Protein AF-A0A544U7L5-F1 (afdb_monomer_lite)

Radius of gyration: 16.17 Å; chains: 1; bounding box: 55×32×33 Å

Foldseek 3Di:
DDDPDPDDDDPCPDPVNPQQDDPDDPVNLVVLLVCVVVVPALVVNCVVVVHDSVNSLVSCVVCVVVVNDDADDNDPVHPDPPVCCVVVVVVVVVVVVVVVVVD

Secondary structure (DSSP, 8-state):
------------SSGGGTT------HHHHHHHHHHHHTT--HHHHHHHHT--HHHHHHHHHHHHHTTSS---TTSTTTT---TTHHHHHHHHHHHHHHHHTT-

pLDDT: mean 75.1, std 17.88, range [41.94, 97.31]

Structure (mmCIF, N/CA/C/O backbone):
data_AF-A0A544U7L5-F1
#
_entry.id   AF-A0A544U7L5-F1
#
loop_
_atom_site.group_PDB
_atom_site.id
_atom_site.type_symbol
_atom_site.label_atom_id
_atom_site.label_alt_id
_atom_site.label_comp_id
_atom_site.label_asym_id
_atom_site.label_entity_id
_atom_site.label_seq_id
_atom_site.pdbx_PDB_ins_code
_atom_site.Cartn_x
_atom_site.Cartn_y
_atom_site.Cartn_z
_atom_site.occupancy
_atom_site.B_iso_or_equiv
_atom_site.auth_seq_id
_atom_site.auth_comp_id
_atom_site.auth_asym_id
_atom_site.auth_atom_id
_atom_site.pdbx_PDB_model_num
ATOM 1 N N . MET A 1 1 ? -45.030 11.249 -4.098 1.00 41.94 1 MET A N 1
ATOM 2 C CA . MET A 1 1 ? -44.238 10.076 -3.661 1.00 41.94 1 MET A CA 1
ATOM 3 C C . MET A 1 1 ? -42.823 10.530 -3.319 1.00 41.94 1 MET A C 1
ATOM 5 O O . MET A 1 1 ? -42.112 10.977 -4.210 1.00 41.94 1 MET A O 1
ATOM 9 N N . GLY A 1 2 ? -42.432 10.500 -2.042 1.00 52.44 2 GLY A N 1
ATOM 10 C CA . GLY A 1 2 ? -41.089 10.906 -1.612 1.00 52.44 2 GLY A CA 1
ATOM 11 C C . GLY A 1 2 ? -40.035 9.873 -2.020 1.00 52.44 2 GLY A C 1
ATOM 12 O O . GLY A 1 2 ? -40.207 8.681 -1.769 1.00 52.44 2 GLY A O 1
ATOM 13 N N . ARG A 1 3 ? -38.946 10.313 -2.663 1.00 53.38 3 ARG A N 1
ATOM 14 C CA . ARG A 1 3 ? -37.788 9.457 -2.971 1.00 53.38 3 ARG A CA 1
ATOM 15 C C . ARG A 1 3 ? -37.221 8.891 -1.664 1.00 53.38 3 ARG A C 1
ATOM 17 O O . ARG A 1 3 ? -36.711 9.651 -0.845 1.00 53.38 3 ARG A O 1
ATOM 24 N N . LYS A 1 4 ? -37.260 7.566 -1.481 1.00 57.97 4 LYS A N 1
ATOM 25 C CA . LYS A 1 4 ? -36.489 6.884 -0.429 1.00 57.97 4 LYS A CA 1
ATOM 26 C C . LYS A 1 4 ? -35.001 7.101 -0.715 1.00 57.97 4 LYS A C 1
ATOM 28 O O . LYS A 1 4 ? -34.457 6.521 -1.651 1.00 57.97 4 LYS A O 1
ATOM 33 N N . VAL A 1 5 ? -34.349 7.961 0.063 1.00 62.97 5 VAL A N 1
ATOM 34 C CA . VAL A 1 5 ? -32.895 8.137 -0.001 1.00 62.97 5 VAL A CA 1
ATOM 35 C C . VAL A 1 5 ? -32.266 6.905 0.644 1.00 62.97 5 VAL A C 1
ATOM 37 O O . VAL A 1 5 ? -32.457 6.659 1.833 1.00 62.97 5 VAL A O 1
ATOM 40 N N . ALA A 1 6 ? -31.561 6.093 -0.145 1.00 72.06 6 ALA A N 1
ATOM 41 C CA . ALA A 1 6 ? -30.834 4.940 0.373 1.00 72.06 6 ALA A CA 1
ATOM 42 C C . ALA A 1 6 ? -29.815 5.410 1.425 1.00 72.06 6 ALA A C 1
ATOM 44 O O . ALA A 1 6 ? -28.992 6.286 1.140 1.00 72.06 6 ALA A O 1
ATOM 45 N N . LYS A 1 7 ? -29.877 4.841 2.637 1.00 71.31 7 LYS A N 1
ATOM 46 C CA . LYS A 1 7 ? -28.883 5.090 3.686 1.00 71.31 7 LYS A CA 1
ATOM 47 C C . LYS A 1 7 ? -27.518 4.641 3.165 1.00 71.31 7 LYS A C 1
ATOM 49 O O . LYS A 1 7 ? -27.299 3.456 2.940 1.00 71.31 7 LYS A O 1
ATOM 54 N N . LYS A 1 8 ? -26.617 5.596 2.949 1.00 64.31 8 LYS A N 1
ATOM 55 C CA . LYS A 1 8 ? -25.207 5.324 2.662 1.00 64.31 8 LYS A CA 1
ATOM 56 C C . LYS A 1 8 ? -24.494 5.191 3.999 1.00 64.31 8 LYS A C 1
ATOM 58 O O . LYS A 1 8 ? -24.599 6.102 4.814 1.00 64.31 8 LYS A O 1
ATOM 63 N N . TYR A 1 9 ? -23.784 4.094 4.218 1.00 65.94 9 TYR A N 1
ATOM 64 C CA . TYR A 1 9 ? -22.934 3.934 5.390 1.00 65.94 9 TYR A CA 1
ATOM 65 C C . TYR A 1 9 ? -21.599 3.323 4.973 1.00 65.94 9 TYR A C 1
ATOM 67 O O . TYR A 1 9 ? -21.536 2.464 4.096 1.00 65.94 9 TYR A O 1
ATOM 75 N N . ILE A 1 10 ? -20.533 3.826 5.583 1.00 65.56 10 ILE A N 1
ATOM 76 C CA . ILE A 1 10 ? -19.184 3.283 5.494 1.00 65.56 10 ILE A CA 1
ATOM 77 C C . ILE A 1 10 ? -18.896 2.684 6.871 1.00 65.56 10 ILE A C 1
ATOM 79 O O . ILE A 1 10 ? -19.155 3.338 7.877 1.00 65.56 10 ILE A O 1
ATOM 83 N N . LEU A 1 11 ? -18.404 1.446 6.920 1.00 66.19 11 LEU A N 1
ATOM 84 C CA . LEU A 1 11 ? -18.295 0.666 8.159 1.00 66.19 11 LEU A CA 1
ATOM 85 C C . LEU A 1 11 ? -16.977 0.867 8.931 1.00 66.19 11 LEU A C 1
ATOM 87 O O . LEU A 1 11 ? -16.694 0.076 9.823 1.00 66.19 11 LEU A O 1
ATOM 91 N N . PHE A 1 12 ? -16.198 1.923 8.653 1.00 62.97 12 PHE A N 1
ATOM 92 C CA . PHE A 1 12 ? -14.955 2.264 9.381 1.00 62.97 12 PHE A CA 1
ATOM 93 C C . PHE A 1 12 ? -15.218 2.788 10.811 1.00 62.97 12 PHE A C 1
ATOM 95 O O . PHE A 1 12 ? -14.660 3.798 11.226 1.00 62.97 12 PHE A O 1
ATOM 102 N N . THR A 1 13 ? -16.122 2.161 11.557 1.00 60.91 13 THR A N 1
ATOM 103 C CA . THR A 1 13 ? -16.596 2.637 12.867 1.00 60.91 13 THR A CA 1
ATOM 104 C C . THR A 1 13 ? -16.603 1.532 13.922 1.00 60.91 13 THR A C 1
ATOM 106 O O . THR A 1 13 ? -17.338 1.629 14.897 1.00 60.91 13 THR A O 1
ATOM 109 N N . GLY A 1 14 ? -15.844 0.454 13.715 1.00 64.50 14 GLY A N 1
ATOM 110 C CA . GLY A 1 14 ? -15.760 -0.659 14.664 1.00 64.50 14 GLY A CA 1
ATOM 111 C C . GLY A 1 14 ? -14.331 -1.151 14.852 1.00 64.50 14 GLY A C 1
ATOM 112 O O . GLY A 1 14 ? -13.499 -0.938 13.968 1.00 64.50 14 GLY A O 1
ATOM 113 N N . GLU A 1 15 ? -14.097 -1.864 15.958 1.00 65.50 15 GLU A N 1
ATOM 114 C CA . GLU A 1 15 ? -12.797 -2.406 16.405 1.00 65.50 15 GLU A CA 1
ATOM 115 C C . GLU A 1 15 ? -12.019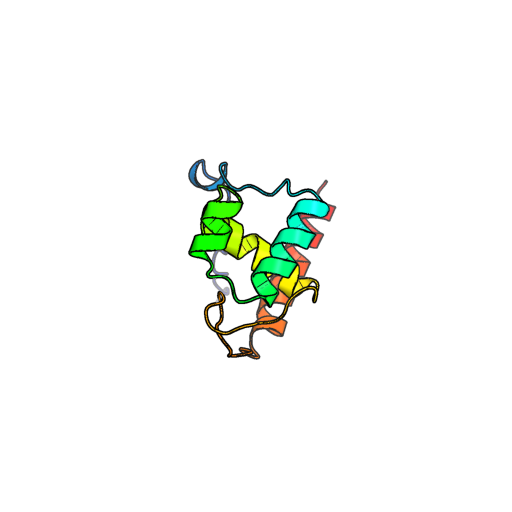 -3.136 15.297 1.00 65.50 15 GLU A C 1
ATOM 117 O O . GLU A 1 15 ? -10.797 -3.048 15.208 1.00 65.50 15 GLU A O 1
ATOM 122 N N . ALA A 1 16 ? -12.726 -3.786 14.364 1.00 64.69 16 ALA A N 1
ATOM 123 C CA . ALA A 1 16 ? -12.130 -4.452 13.204 1.00 64.69 16 ALA A CA 1
ATOM 124 C C . ALA A 1 16 ? -11.260 -3.533 12.313 1.00 64.69 16 ALA A C 1
ATOM 126 O O . ALA A 1 16 ? -10.432 -4.030 11.549 1.00 64.69 16 ALA A O 1
ATOM 127 N N . HIS A 1 17 ? -11.429 -2.210 12.400 1.00 66.56 17 HIS A N 1
ATOM 128 C CA . HIS A 1 17 ? -10.711 -1.215 11.598 1.00 66.56 17 HIS A CA 1
ATOM 129 C C . HIS A 1 17 ? -9.650 -0.439 12.392 1.00 66.56 17 HIS A C 1
ATOM 131 O O . HIS A 1 17 ? -8.885 0.309 11.788 1.00 66.56 17 HIS A O 1
ATOM 137 N N . GLU A 1 18 ? -9.558 -0.630 13.712 1.00 66.12 18 GLU A N 1
ATOM 138 C CA . GLU A 1 18 ? -8.576 0.067 14.562 1.00 66.12 18 GLU A CA 1
ATOM 139 C C . GLU A 1 18 ? -7.135 -0.348 14.245 1.00 66.12 18 GLU A C 1
ATOM 141 O O . GLU A 1 18 ? -6.205 0.439 14.382 1.00 66.12 18 GLU A O 1
ATOM 146 N N . ASN A 1 19 ? -6.952 -1.561 13.717 1.00 67.88 19 ASN A N 1
ATOM 147 C CA . ASN A 1 19 ? -5.648 -2.092 13.316 1.00 67.88 19 ASN A CA 1
ATOM 148 C C . ASN A 1 19 ? -5.199 -1.638 11.910 1.00 67.88 19 ASN A C 1
ATOM 150 O O . ASN A 1 19 ? -4.233 -2.176 11.351 1.00 67.88 19 ASN A O 1
ATOM 154 N N . MET A 1 20 ? -5.903 -0.684 11.290 1.00 70.81 20 MET A N 1
ATOM 155 C CA . MET A 1 20 ? -5.461 -0.103 10.025 1.00 70.81 20 MET A CA 1
ATOM 156 C C . MET A 1 20 ? -4.283 0.839 10.251 1.00 70.81 20 MET A C 1
ATOM 158 O O . MET A 1 20 ? -4.352 1.798 11.016 1.00 70.81 20 MET A O 1
ATOM 162 N N . LYS A 1 21 ? -3.184 0.556 9.554 1.00 71.56 21 LYS A N 1
ATOM 163 C CA . LYS A 1 21 ? -1.936 1.297 9.690 1.00 71.56 21 LYS A CA 1
ATOM 164 C C . LYS A 1 21 ? -1.871 2.375 8.612 1.00 71.56 21 LYS A C 1
ATOM 166 O O . LYS A 1 21 ? -1.883 2.028 7.434 1.00 71.56 21 LYS A O 1
ATOM 171 N N . PHE A 1 22 ? -1.796 3.646 9.012 1.00 72.44 22 PHE A N 1
ATOM 172 C CA . PHE A 1 22 ? -1.722 4.809 8.106 1.00 72.44 22 PHE A CA 1
ATOM 173 C C . PHE A 1 22 ? -0.492 5.704 8.350 1.00 72.44 22 PHE A C 1
ATOM 175 O O . PHE A 1 22 ? -0.272 6.675 7.632 1.00 72.44 22 PHE A O 1
ATOM 182 N N . ASP A 1 23 ? 0.340 5.379 9.335 1.00 82.25 23 ASP A N 1
ATOM 183 C CA . ASP A 1 23 ? 1.522 6.126 9.768 1.00 82.25 23 ASP A CA 1
ATOM 184 C C . ASP A 1 23 ? 2.795 5.695 9.011 1.00 82.25 23 ASP A C 1
ATOM 186 O O . ASP A 1 23 ? 3.794 5.275 9.597 1.00 82.25 23 ASP A O 1
ATOM 190 N N . PHE A 1 24 ? 2.779 5.781 7.678 1.00 86.81 24 PHE A N 1
ATOM 191 C CA . PHE A 1 24 ? 3.965 5.475 6.874 1.00 86.81 24 PHE A CA 1
ATOM 192 C C . PHE A 1 24 ? 4.863 6.698 6.704 1.00 86.81 24 PHE A C 1
ATOM 194 O O . PHE A 1 24 ? 4.450 7.756 6.235 1.00 86.81 24 PHE A O 1
ATOM 201 N N . THR A 1 25 ? 6.141 6.527 7.027 1.00 91.81 25 THR A N 1
ATOM 202 C CA . THR A 1 25 ? 7.176 7.523 6.741 1.00 91.81 25 THR A CA 1
ATOM 203 C C . THR A 1 25 ? 7.385 7.690 5.237 1.00 91.81 25 THR A C 1
ATOM 205 O O . THR A 1 25 ? 7.188 6.761 4.450 1.00 91.81 25 THR A O 1
ATOM 208 N N . HIS A 1 26 ? 7.899 8.850 4.829 1.00 92.06 26 HIS A N 1
ATOM 209 C CA . HIS A 1 26 ? 8.227 9.113 3.427 1.00 92.06 26 HIS A CA 1
ATOM 210 C C . HIS A 1 26 ? 9.145 8.032 2.824 1.00 92.06 26 HIS A C 1
ATOM 212 O O . HIS A 1 26 ? 8.875 7.502 1.751 1.00 92.06 26 HIS A O 1
ATOM 218 N N . LYS A 1 27 ? 10.173 7.604 3.569 1.00 95.31 27 LYS A N 1
ATOM 219 C CA . LYS A 1 27 ? 11.091 6.535 3.146 1.00 95.31 27 LYS A CA 1
ATOM 220 C C . LYS A 1 27 ? 10.381 5.192 2.937 1.00 95.31 27 LYS A C 1
ATOM 222 O O . LYS A 1 27 ? 10.724 4.455 2.017 1.00 95.31 27 LYS A O 1
ATOM 227 N N . GLN A 1 28 ? 9.405 4.860 3.781 1.00 95.00 28 GLN A N 1
ATOM 228 C CA . GLN A 1 28 ? 8.597 3.649 3.620 1.00 95.00 28 GLN A CA 1
ATOM 229 C C . GLN A 1 28 ? 7.745 3.705 2.352 1.00 95.00 28 GLN A C 1
ATOM 231 O O . GLN A 1 28 ? 7.668 2.700 1.648 1.00 95.00 28 GLN A O 1
ATOM 236 N N . ILE A 1 29 ? 7.171 4.867 2.032 1.00 95.50 29 ILE A N 1
ATOM 237 C CA . ILE A 1 29 ? 6.413 5.069 0.793 1.00 95.50 29 ILE A CA 1
ATOM 238 C C . ILE A 1 29 ? 7.309 4.926 -0.441 1.00 95.50 29 ILE A C 1
ATOM 240 O O . ILE A 1 29 ? 6.946 4.207 -1.366 1.00 95.50 29 ILE A O 1
ATOM 244 N N . GLU A 1 30 ? 8.510 5.502 -0.440 1.00 96.69 30 GLU A N 1
ATOM 245 C CA . GLU A 1 30 ? 9.456 5.337 -1.556 1.00 96.69 30 GLU A CA 1
ATOM 246 C C . GLU A 1 30 ? 9.852 3.864 -1.768 1.00 96.69 30 GLU A C 1
ATOM 248 O O . GLU A 1 30 ? 9.861 3.357 -2.893 1.00 96.69 30 GLU A O 1
ATOM 253 N N . ILE A 1 31 ? 10.097 3.122 -0.679 1.00 97.25 31 ILE A N 1
ATOM 254 C CA . ILE A 1 31 ? 10.347 1.672 -0.747 1.00 97.25 31 ILE A CA 1
ATOM 255 C C . ILE A 1 31 ? 9.121 0.940 -1.305 1.00 97.25 31 ILE A C 1
ATOM 257 O O . ILE A 1 31 ? 9.265 0.039 -2.132 1.00 97.25 31 ILE A O 1
ATOM 261 N N . PHE A 1 32 ? 7.917 1.315 -0.873 1.00 96.75 32 PHE A N 1
ATOM 262 C CA . PHE A 1 32 ? 6.676 0.714 -1.350 1.00 96.75 32 PHE A CA 1
ATOM 263 C C . PHE A 1 32 ? 6.505 0.909 -2.861 1.00 96.75 32 PHE A C 1
ATOM 265 O O . PHE A 1 32 ? 6.251 -0.060 -3.578 1.00 96.75 32 PHE A O 1
ATOM 272 N N . ILE A 1 33 ? 6.699 2.137 -3.353 1.00 96.50 33 ILE A N 1
ATOM 273 C CA . ILE A 1 33 ? 6.625 2.488 -4.777 1.00 96.50 33 ILE A CA 1
ATOM 274 C C . ILE A 1 33 ? 7.647 1.678 -5.581 1.00 96.50 33 ILE A C 1
ATOM 276 O O . ILE A 1 33 ? 7.302 1.102 -6.615 1.00 96.50 33 ILE A O 1
ATOM 280 N N . SER A 1 34 ? 8.883 1.570 -5.088 1.00 97.31 34 SER A N 1
ATOM 281 C CA . SER A 1 34 ? 9.932 0.771 -5.730 1.00 97.31 34 SER A CA 1
ATOM 282 C C . SER A 1 34 ? 9.530 -0.704 -5.868 1.00 97.31 34 SER A C 1
ATOM 284 O O . SER A 1 34 ? 9.588 -1.268 -6.963 1.00 97.31 34 SER A O 1
ATOM 286 N N . LEU A 1 35 ? 9.017 -1.319 -4.795 1.00 96.50 35 LEU A N 1
ATOM 287 C CA . LEU A 1 35 ? 8.539 -2.708 -4.817 1.00 96.50 35 LEU A CA 1
ATOM 288 C C . LEU A 1 35 ? 7.328 -2.895 -5.742 1.00 96.50 35 LEU A C 1
ATOM 290 O O . LEU A 1 35 ? 7.228 -3.911 -6.435 1.00 96.50 35 LEU A O 1
ATOM 294 N N . TRP A 1 36 ? 6.416 -1.923 -5.772 1.00 95.50 36 TRP A N 1
ATOM 295 C CA . TRP A 1 36 ? 5.261 -1.938 -6.664 1.00 95.50 36 TRP A CA 1
ATOM 296 C C . TRP A 1 36 ? 5.685 -1.931 -8.134 1.00 95.50 36 TRP A C 1
ATOM 298 O O . TRP A 1 36 ? 5.245 -2.786 -8.907 1.00 95.50 36 TRP A O 1
ATOM 308 N N . ASN A 1 37 ? 6.576 -1.011 -8.504 1.00 93.44 37 ASN A N 1
ATOM 309 C CA . ASN A 1 37 ? 7.074 -0.860 -9.869 1.00 93.44 37 ASN A CA 1
ATOM 310 C C . ASN A 1 37 ? 7.943 -2.048 -10.308 1.00 93.44 37 ASN A C 1
ATOM 312 O O . ASN A 1 37 ? 7.907 -2.426 -11.475 1.00 93.44 37 ASN A O 1
ATOM 316 N N . ALA A 1 38 ? 8.638 -2.700 -9.371 1.00 94.75 38 ALA A N 1
ATOM 317 C CA . ALA A 1 38 ? 9.341 -3.962 -9.606 1.00 94.75 38 ALA A CA 1
ATOM 318 C C . ALA A 1 38 ? 8.399 -5.174 -9.788 1.00 94.75 38 ALA A C 1
ATOM 320 O O . ALA A 1 38 ? 8.857 -6.290 -10.023 1.00 94.75 38 ALA A O 1
ATOM 321 N N . GLY A 1 39 ? 7.080 -4.990 -9.659 1.00 93.38 39 GLY A N 1
ATOM 322 C CA . GLY A 1 39 ? 6.090 -6.048 -9.856 1.00 93.38 39 GLY A CA 1
ATOM 323 C C . GLY A 1 39 ? 5.991 -7.048 -8.702 1.00 93.38 39 GLY A C 1
ATOM 324 O O . GLY A 1 39 ? 5.373 -8.102 -8.861 1.00 93.38 39 GLY A O 1
ATOM 325 N N . VAL A 1 40 ? 6.549 -6.733 -7.529 1.00 94.88 40 VAL A N 1
ATOM 326 C CA . VAL A 1 40 ? 6.511 -7.610 -6.347 1.00 94.88 40 VAL A CA 1
ATOM 327 C C . VAL A 1 40 ? 5.060 -7.917 -5.964 1.00 94.88 40 VAL A C 1
ATOM 329 O O . VAL A 1 40 ? 4.200 -7.041 -6.004 1.00 94.88 40 VAL A O 1
ATOM 332 N N . SER A 1 41 ? 4.742 -9.165 -5.609 1.00 92.69 41 SER A N 1
ATOM 333 C CA . SER A 1 41 ? 3.363 -9.541 -5.267 1.00 92.69 41 SER A CA 1
ATOM 334 C C . SER A 1 41 ? 2.850 -8.799 -4.026 1.00 92.69 41 SER A C 1
ATOM 336 O O . SER A 1 41 ? 3.616 -8.500 -3.108 1.00 92.69 41 SER A O 1
ATOM 338 N N . ILE A 1 42 ? 1.538 -8.541 -3.974 1.00 92.69 42 ILE A N 1
ATOM 339 C CA . ILE A 1 42 ? 0.877 -7.893 -2.824 1.00 92.69 42 ILE A CA 1
ATOM 340 C C . ILE A 1 42 ? 1.195 -8.647 -1.525 1.00 92.69 42 ILE A C 1
ATOM 342 O O . ILE A 1 42 ? 1.501 -8.017 -0.520 1.00 92.69 42 ILE A O 1
ATOM 346 N N . ASP A 1 43 ? 1.211 -9.983 -1.557 1.00 93.19 43 ASP A N 1
ATOM 347 C CA . ASP A 1 43 ? 1.568 -10.813 -0.399 1.00 93.19 43 ASP A CA 1
ATOM 348 C C . ASP A 1 43 ? 2.990 -10.544 0.122 1.00 93.19 43 ASP A C 1
ATOM 350 O O . ASP A 1 43 ? 3.203 -10.388 1.324 1.00 93.19 43 ASP A O 1
ATOM 354 N N . ARG A 1 44 ? 3.972 -10.415 -0.778 1.00 95.69 44 ARG A N 1
ATOM 355 C CA . ARG A 1 44 ? 5.352 -10.096 -0.389 1.00 95.69 44 ARG A CA 1
ATOM 356 C C . ARG A 1 44 ? 5.480 -8.672 0.145 1.00 95.69 44 ARG A C 1
ATOM 358 O O . ARG A 1 44 ? 6.233 -8.456 1.092 1.00 95.69 44 ARG A O 1
ATOM 365 N N . ILE A 1 45 ? 4.738 -7.718 -0.420 1.00 95.44 45 ILE A N 1
ATOM 366 C CA . ILE A 1 45 ? 4.690 -6.338 0.083 1.00 95.44 45 ILE A CA 1
ATOM 367 C C . ILE A 1 45 ? 4.068 -6.311 1.489 1.00 95.44 45 ILE A C 1
ATOM 369 O O . ILE A 1 45 ? 4.665 -5.747 2.402 1.00 95.44 45 ILE A O 1
ATOM 373 N N . ALA A 1 46 ? 2.937 -6.989 1.698 1.00 94.19 46 ALA A N 1
ATOM 374 C CA . ALA A 1 46 ? 2.275 -7.106 2.999 1.00 94.19 46 ALA A CA 1
ATOM 375 C C . ALA A 1 46 ? 3.230 -7.654 4.073 1.00 94.19 46 ALA A C 1
ATOM 377 O O . ALA A 1 46 ? 3.430 -7.030 5.117 1.00 94.19 46 ALA A O 1
ATOM 378 N N . LYS A 1 47 ? 3.913 -8.765 3.766 1.00 95.44 47 LYS A N 1
ATOM 379 C CA . LYS A 1 47 ? 4.920 -9.376 4.648 1.00 95.44 47 LYS A CA 1
ATOM 380 C C . LYS A 1 47 ? 6.097 -8.446 4.934 1.00 95.44 47 LYS A C 1
ATOM 382 O O . LYS A 1 47 ? 6.557 -8.386 6.067 1.00 95.44 47 LYS A O 1
ATOM 387 N N . ARG A 1 48 ? 6.576 -7.697 3.935 1.00 94.69 48 ARG A N 1
ATOM 388 C CA . ARG A 1 48 ? 7.712 -6.775 4.094 1.00 94.69 48 ARG A CA 1
ATOM 389 C C . ARG A 1 48 ? 7.412 -5.636 5.068 1.00 94.69 48 ARG A C 1
ATOM 391 O O . ARG A 1 48 ? 8.305 -5.244 5.812 1.00 94.69 48 ARG A O 1
ATOM 398 N N . PHE A 1 49 ? 6.192 -5.108 5.042 1.00 92.62 49 PHE A N 1
ATOM 399 C CA . PHE A 1 49 ? 5.773 -3.999 5.902 1.00 92.62 49 PHE A CA 1
ATOM 400 C C . PHE A 1 49 ? 5.090 -4.454 7.199 1.00 92.62 49 PHE A C 1
ATOM 402 O O . PHE A 1 49 ? 4.778 -3.603 8.028 1.00 92.62 49 PHE A O 1
ATOM 409 N N . LEU A 1 50 ? 4.896 -5.768 7.388 1.00 92.62 50 LEU A N 1
ATOM 410 C CA . LEU A 1 50 ? 4.156 -6.361 8.510 1.00 92.62 50 LEU A CA 1
ATOM 411 C C . LEU A 1 50 ? 2.745 -5.767 8.638 1.00 92.62 50 LEU A C 1
ATOM 413 O O . LEU A 1 50 ? 2.303 -5.381 9.717 1.00 92.62 50 LEU A O 1
ATOM 417 N N . ILE A 1 51 ? 2.049 -5.663 7.505 1.00 90.50 51 ILE A N 1
ATOM 418 C CA . ILE A 1 51 ? 0.697 -5.104 7.418 1.00 90.50 51 ILE A CA 1
ATOM 419 C C . ILE A 1 51 ? -0.257 -6.073 6.724 1.00 90.50 51 ILE A C 1
ATOM 421 O O . ILE A 1 51 ? 0.160 -6.947 5.966 1.00 90.50 51 ILE A O 1
ATOM 425 N N . SER A 1 52 ? -1.556 -5.893 6.959 1.00 90.06 52 SER A N 1
ATOM 426 C CA . SER A 1 52 ? -2.601 -6.661 6.283 1.00 90.06 52 SER A CA 1
ATOM 427 C C . SER A 1 52 ? -2.675 -6.332 4.787 1.00 90.06 52 SER A C 1
ATOM 429 O O . SER A 1 52 ? -2.287 -5.246 4.344 1.00 90.06 52 SER A O 1
ATOM 431 N N . HIS A 1 53 ? -3.252 -7.238 3.990 1.00 90.00 53 HIS A N 1
ATOM 432 C CA . HIS A 1 53 ? -3.538 -6.954 2.578 1.00 90.00 53 HIS A CA 1
ATOM 433 C C . HIS A 1 53 ? -4.498 -5.769 2.408 1.00 90.00 53 HIS A C 1
ATOM 435 O O . HIS A 1 53 ? -4.387 -5.048 1.421 1.00 90.00 53 HIS A O 1
ATOM 441 N N . ALA A 1 54 ? -5.387 -5.522 3.378 1.00 86.50 54 ALA A N 1
ATOM 442 C CA . ALA A 1 54 ? -6.262 -4.350 3.383 1.00 86.50 54 ALA A CA 1
ATOM 443 C C . ALA A 1 54 ? -5.464 -3.038 3.483 1.00 86.50 54 ALA A C 1
ATOM 445 O O . ALA A 1 54 ? -5.722 -2.109 2.722 1.00 86.50 54 ALA A O 1
ATOM 446 N N . ASN A 1 55 ? -4.439 -2.981 4.341 1.00 87.81 55 ASN A N 1
ATOM 447 C CA . ASN A 1 55 ? -3.554 -1.816 4.434 1.00 87.81 55 ASN A CA 1
ATOM 448 C C . ASN A 1 55 ? -2.749 -1.622 3.143 1.00 87.81 55 ASN A C 1
ATOM 450 O O . ASN A 1 55 ? -2.653 -0.505 2.645 1.00 87.81 55 ASN A O 1
ATOM 454 N N . VAL A 1 56 ? -2.234 -2.705 2.541 1.00 91.75 56 VAL A N 1
ATOM 455 C CA . VAL A 1 56 ? -1.595 -2.622 1.213 1.00 91.75 56 VAL A CA 1
ATOM 456 C C . VAL A 1 56 ? -2.572 -2.054 0.185 1.00 91.75 56 VAL A C 1
ATOM 458 O O . VAL A 1 56 ? -2.188 -1.199 -0.610 1.00 91.75 56 VAL A O 1
ATOM 461 N N . ALA A 1 57 ? -3.834 -2.492 0.212 1.00 89.56 57 ALA A N 1
ATOM 462 C CA . ALA A 1 57 ? -4.847 -2.006 -0.710 1.00 89.56 57 ALA A CA 1
ATOM 463 C C . ALA A 1 57 ? -5.091 -0.499 -0.567 1.00 89.56 57 ALA A C 1
ATOM 465 O O . ALA A 1 57 ? -5.146 0.213 -1.567 1.00 89.56 57 ALA A O 1
ATOM 466 N N . LEU A 1 58 ? -5.178 -0.014 0.671 1.00 87.12 58 LEU A N 1
ATOM 467 C CA . LEU A 1 58 ? -5.358 1.401 0.985 1.00 87.12 58 LEU A CA 1
ATOM 468 C C . LEU A 1 58 ? -4.184 2.257 0.497 1.00 87.12 58 LEU A C 1
ATOM 470 O O . LEU A 1 58 ? -4.419 3.273 -0.150 1.00 87.12 58 LEU A O 1
ATOM 474 N N . ILE A 1 59 ? -2.940 1.816 0.720 1.00 90.69 59 ILE A N 1
ATOM 475 C CA . ILE A 1 59 ? -1.743 2.528 0.241 1.00 90.69 59 ILE A CA 1
ATOM 476 C C . ILE A 1 59 ? -1.726 2.598 -1.287 1.00 90.69 59 ILE A C 1
ATOM 478 O O . ILE A 1 59 ? -1.451 3.648 -1.856 1.00 90.69 59 ILE A O 1
ATOM 482 N N . VAL A 1 60 ? -2.026 1.493 -1.974 1.00 91.69 60 VAL A N 1
ATOM 483 C CA . VAL A 1 60 ? -2.058 1.491 -3.444 1.00 91.69 6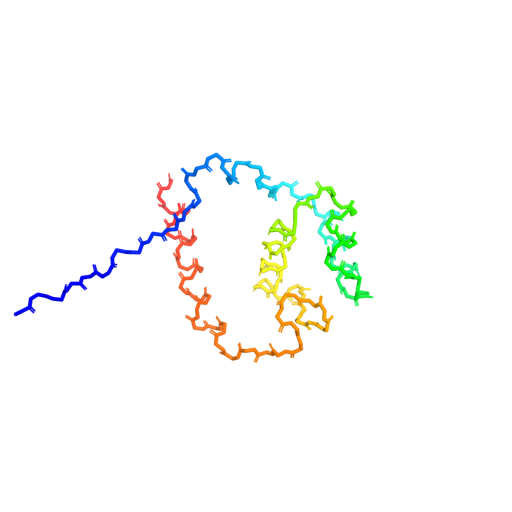0 VAL A CA 1
ATOM 484 C C . VAL A 1 60 ? -3.135 2.437 -3.960 1.00 91.69 60 VAL A C 1
ATOM 486 O O . VAL A 1 60 ? -2.864 3.183 -4.894 1.00 91.69 60 VAL A O 1
ATOM 489 N N . MET A 1 61 ? -4.329 2.428 -3.359 1.00 86.81 61 MET A N 1
ATOM 490 C CA . MET A 1 61 ? -5.404 3.340 -3.756 1.00 86.81 61 MET A CA 1
ATOM 491 C C . MET A 1 61 ? -4.989 4.802 -3.575 1.00 86.81 61 MET A C 1
ATOM 493 O O . MET A 1 61 ? -5.161 5.586 -4.504 1.00 86.81 61 MET A O 1
ATOM 497 N N . ASP A 1 62 ? -4.398 5.156 -2.434 1.00 88.44 62 ASP A N 1
ATOM 498 C CA . ASP A 1 62 ? -3.896 6.509 -2.172 1.00 88.44 62 ASP A CA 1
ATOM 499 C C . ASP A 1 62 ? -2.822 6.934 -3.191 1.00 88.44 62 ASP A C 1
ATOM 501 O O . ASP A 1 62 ? -2.945 7.965 -3.856 1.00 88.44 62 ASP A O 1
ATOM 505 N N . LEU A 1 63 ? -1.808 6.093 -3.407 1.00 90.38 63 LEU A N 1
ATOM 506 C CA . LEU A 1 63 ? -0.711 6.387 -4.330 1.00 90.38 63 LEU A CA 1
ATOM 507 C C . LEU A 1 63 ? -1.156 6.432 -5.797 1.00 90.38 63 LEU A C 1
ATOM 509 O O . LEU A 1 63 ? -0.633 7.238 -6.569 1.00 90.38 63 LEU A O 1
ATOM 513 N N . GLU A 1 64 ? -2.101 5.584 -6.207 1.00 88.75 64 GLU A N 1
ATOM 514 C CA . GLU A 1 64 ? -2.679 5.619 -7.554 1.00 88.75 64 GLU A CA 1
ATOM 515 C C . GLU A 1 64 ? -3.515 6.892 -7.748 1.00 88.75 64 GLU A C 1
ATOM 517 O O . GLU A 1 64 ? -3.390 7.558 -8.778 1.00 88.75 64 GLU A O 1
ATOM 522 N N . MET A 1 65 ? -4.303 7.288 -6.742 1.00 81.69 65 MET A N 1
ATOM 523 C CA . MET A 1 65 ? -5.056 8.548 -6.750 1.00 81.69 65 MET A CA 1
ATOM 524 C C . MET A 1 65 ? -4.137 9.767 -6.839 1.00 81.69 65 MET A C 1
ATOM 526 O O . MET A 1 65 ? -4.430 10.703 -7.583 1.00 81.69 65 MET A O 1
ATOM 530 N N . ALA A 1 66 ? -3.008 9.737 -6.133 1.00 86.06 66 ALA A N 1
ATOM 531 C CA . ALA A 1 66 ? -1.978 10.766 -6.196 1.00 86.06 66 ALA A CA 1
ATOM 532 C C . ALA A 1 66 ? -1.144 10.721 -7.496 1.00 86.06 66 ALA A C 1
ATOM 534 O O . ALA A 1 66 ? -0.237 11.533 -7.672 1.00 86.06 66 ALA A O 1
ATOM 535 N N . GLY A 1 67 ? -1.404 9.766 -8.400 1.00 87.69 67 GLY A N 1
ATOM 536 C CA . GLY A 1 67 ? -0.658 9.591 -9.649 1.00 87.69 67 GLY A CA 1
ATOM 537 C C . GLY A 1 67 ? 0.798 9.154 -9.451 1.00 87.69 67 GLY A C 1
ATOM 538 O O . GLY A 1 67 ? 1.613 9.304 -10.358 1.00 87.69 67 GLY A O 1
ATOM 539 N N . ARG A 1 68 ? 1.140 8.633 -8.267 1.00 91.19 68 ARG A N 1
ATOM 540 C CA . ARG A 1 68 ? 2.498 8.206 -7.889 1.00 91.19 68 ARG A CA 1
ATOM 541 C C . ARG A 1 68 ? 2.823 6.807 -8.404 1.00 91.19 68 ARG A C 1
ATOM 543 O O . ARG A 1 68 ? 3.987 6.495 -8.633 1.00 91.19 68 ARG A O 1
ATOM 550 N N . ILE A 1 69 ? 1.800 5.974 -8.591 1.00 91.31 69 ILE A N 1
ATOM 551 C CA . ILE A 1 69 ? 1.909 4.632 -9.172 1.00 91.31 69 ILE A CA 1
ATOM 552 C C . ILE A 1 69 ? 0.813 4.402 -10.212 1.00 91.31 69 ILE A C 1
ATOM 554 O O . ILE A 1 69 ? -0.223 5.064 -10.201 1.00 91.31 69 ILE A O 1
ATOM 558 N N . GLY A 1 70 ? 1.044 3.442 -11.107 1.00 88.19 70 GLY A N 1
ATOM 559 C CA . GLY A 1 70 ? 0.058 2.998 -12.091 1.00 88.19 70 GLY A CA 1
ATOM 560 C C . GLY A 1 70 ? -0.461 1.579 -11.830 1.00 88.19 70 GLY A C 1
ATOM 561 O O . GLY A 1 70 ? 0.163 0.814 -11.083 1.00 88.19 70 GLY A O 1
ATOM 562 N N . PRO A 1 71 ? -1.570 1.192 -12.485 1.00 86.75 71 PRO A N 1
ATOM 563 C CA . PRO A 1 71 ? -2.068 -0.180 -12.463 1.00 86.75 71 PRO A CA 1
ATOM 564 C C . PRO A 1 71 ? -1.055 -1.148 -13.092 1.00 86.75 71 PRO A C 1
ATOM 566 O O . PRO A 1 71 ? -0.335 -0.798 -14.030 1.00 86.75 71 PRO A O 1
ATOM 569 N N . ARG A 1 72 ? -1.009 -2.392 -12.599 1.00 87.44 72 ARG A N 1
ATOM 570 C CA . ARG A 1 72 ? -0.062 -3.425 -13.057 1.00 87.44 72 ARG A CA 1
ATOM 571 C C . ARG A 1 72 ? -0.648 -4.833 -12.988 1.00 87.44 72 ARG A C 1
ATOM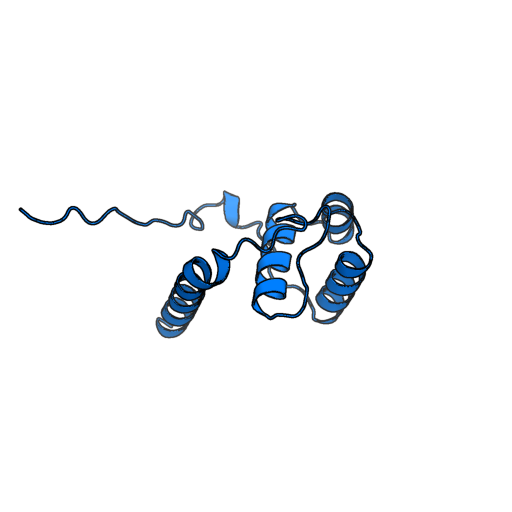 573 O O . ARG A 1 72 ? -1.598 -5.098 -12.253 1.00 87.44 72 ARG A O 1
ATOM 580 N N . VAL A 1 73 ? -0.022 -5.772 -13.701 1.00 81.75 73 VAL A N 1
ATOM 581 C CA . VAL A 1 73 ? -0.344 -7.209 -13.595 1.00 81.75 73 VAL A CA 1
ATOM 582 C C . VAL A 1 73 ? -0.090 -7.686 -12.166 1.00 81.75 73 VAL A C 1
ATOM 584 O O . VAL A 1 73 ? 0.953 -7.381 -11.588 1.00 81.75 73 VAL A O 1
ATOM 587 N N . GLY A 1 74 ? -1.053 -8.408 -11.591 1.00 79.44 74 GLY A N 1
ATOM 588 C CA . GLY A 1 74 ? -0.972 -8.883 -10.206 1.00 79.44 74 GLY A CA 1
ATOM 589 C C . GLY A 1 74 ? -1.094 -7.784 -9.139 1.00 79.44 74 GLY A C 1
ATOM 590 O O . GLY A 1 74 ? -0.874 -8.065 -7.963 1.00 79.44 74 GLY A O 1
ATOM 591 N N . GLY A 1 75 ? -1.416 -6.544 -9.532 1.00 82.06 75 GLY A N 1
ATOM 592 C CA . GLY A 1 75 ? -1.868 -5.483 -8.629 1.00 82.06 75 GLY A CA 1
ATOM 593 C C . GLY A 1 75 ? -3.377 -5.567 -8.356 1.00 82.06 75 GLY A C 1
ATOM 594 O O . GLY A 1 75 ? -4.059 -6.413 -8.927 1.00 82.06 75 GLY A O 1
ATOM 595 N N . LEU A 1 76 ? -3.909 -4.665 -7.522 1.00 78.12 76 LEU A N 1
ATOM 596 C CA . LEU A 1 76 ? -5.312 -4.689 -7.060 1.00 78.12 76 LEU A CA 1
ATOM 597 C C . LEU A 1 76 ? -6.357 -4.748 -8.178 1.00 78.12 76 LEU A C 1
ATOM 599 O O . LEU A 1 76 ? -7.358 -5.438 -8.034 1.00 78.12 76 LEU A O 1
ATOM 603 N N . LEU A 1 77 ? -6.125 -4.028 -9.277 1.00 69.94 77 LEU A N 1
ATOM 604 C CA . LEU A 1 77 ? -7.065 -3.914 -10.400 1.00 69.94 77 LEU A CA 1
ATOM 605 C C . LEU A 1 77 ? -6.549 -4.593 -11.683 1.00 69.94 77 LEU A C 1
ATOM 607 O O . LEU A 1 77 ? -7.156 -4.488 -12.749 1.00 69.94 77 LEU A O 1
ATOM 611 N N . GLY A 1 78 ? -5.413 -5.295 -11.606 1.00 66.81 78 GLY A N 1
ATOM 612 C CA . GLY A 1 78 ? -4.741 -5.848 -12.781 1.00 66.81 78 GLY A CA 1
ATOM 613 C C . GLY A 1 78 ? -4.342 -4.780 -13.815 1.00 66.81 78 GLY A C 1
ATOM 614 O O . GLY A 1 78 ? -4.128 -3.614 -13.494 1.00 66.81 78 GLY A O 1
ATOM 615 N N . LYS A 1 79 ? -4.219 -5.185 -15.088 1.00 61.59 79 LYS A N 1
ATOM 616 C CA . LYS A 1 79 ? -3.884 -4.291 -16.221 1.00 61.59 79 LYS A CA 1
ATOM 617 C C . LYS A 1 79 ? -5.061 -3.430 -16.708 1.00 61.59 79 LYS A C 1
ATOM 619 O O . LYS A 1 79 ? -4.861 -2.575 -17.569 1.00 61.59 79 LYS A O 1
ATOM 624 N N . GLN A 1 80 ? -6.282 -3.661 -16.228 1.00 53.84 80 GLN A N 1
ATOM 625 C CA . GLN A 1 80 ? -7.452 -2.949 -16.734 1.00 53.84 80 GLN A CA 1
ATOM 626 C C . GLN A 1 80 ? -7.549 -1.575 -16.070 1.00 53.84 80 GLN A C 1
ATOM 628 O O . GLN A 1 80 ? -7.932 -1.453 -14.910 1.00 53.84 80 GLN A O 1
ATOM 633 N N . LYS A 1 81 ? -7.260 -0.514 -16.837 1.00 51.50 81 LYS A N 1
ATOM 634 C CA . LYS A 1 81 ? -7.778 0.827 -16.537 1.00 51.50 81 LYS A CA 1
ATOM 635 C C . LYS A 1 81 ? -9.298 0.762 -16.661 1.00 51.50 81 LYS A C 1
ATOM 637 O O . LYS A 1 81 ? -9.847 1.041 -17.725 1.00 51.50 81 LYS A O 1
ATOM 642 N N . VAL A 1 82 ? -9.997 0.367 -15.601 1.00 45.56 82 VAL A N 1
ATOM 643 C CA . VAL A 1 82 ? -11.451 0.494 -15.577 1.00 45.56 82 VAL A CA 1
ATOM 644 C C . VAL A 1 82 ? -11.742 1.994 -15.567 1.00 45.56 82 VAL A C 1
ATOM 646 O O . VAL A 1 82 ? -11.572 2.686 -14.567 1.00 45.56 82 VAL A O 1
ATOM 649 N N . VAL A 1 83 ? -12.181 2.505 -16.716 1.00 47.06 83 VAL A N 1
ATOM 650 C CA . VAL A 1 83 ? -12.556 3.904 -17.001 1.00 47.06 83 VAL A CA 1
ATOM 651 C C . VAL A 1 83 ? -13.602 4.463 -16.005 1.00 47.06 83 VAL A C 1
ATOM 653 O O . VAL A 1 83 ? -13.872 5.660 -15.965 1.00 47.06 83 VAL A O 1
ATOM 656 N N . SER A 1 84 ? -14.137 3.625 -15.112 1.00 44.81 84 SER A N 1
ATOM 657 C CA . SER A 1 84 ? -15.099 3.975 -14.068 1.00 44.81 84 SER A CA 1
ATOM 658 C C . SER A 1 84 ? -14.500 4.571 -12.776 1.00 44.81 84 SER A C 1
ATOM 660 O O . SER A 1 84 ? -15.273 5.010 -11.919 1.00 44.81 84 SER A O 1
ATOM 662 N N . LEU A 1 8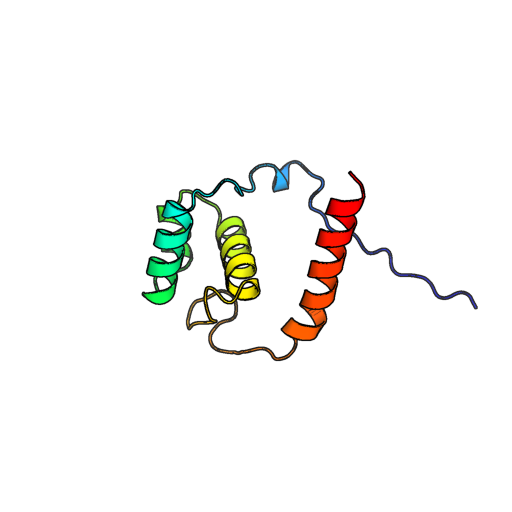5 ? -13.170 4.642 -12.598 1.00 47.19 85 LEU A N 1
ATOM 663 C CA . LEU A 1 85 ? -12.586 5.225 -11.373 1.00 47.19 85 LEU A CA 1
ATOM 664 C C . LEU A 1 85 ? -12.712 6.757 -11.301 1.00 47.19 85 LEU A C 1
ATOM 666 O O . LEU A 1 85 ? -13.044 7.284 -10.245 1.00 47.19 85 LEU A O 1
ATOM 670 N N . LYS A 1 86 ? -12.581 7.504 -12.408 1.00 46.19 86 LYS A N 1
ATOM 671 C CA . LYS A 1 86 ? -12.720 8.979 -12.356 1.00 46.19 86 LYS A CA 1
ATOM 672 C C . LYS A 1 86 ? -14.055 9.435 -11.746 1.00 46.19 86 LYS A C 1
ATOM 674 O O . LYS A 1 86 ? -14.102 10.421 -11.017 1.00 46.19 86 LYS A O 1
ATOM 679 N N . LYS A 1 87 ? -15.139 8.696 -12.011 1.00 43.25 87 LYS A N 1
ATOM 680 C CA . LYS A 1 87 ? -16.502 9.040 -11.571 1.00 43.25 87 LYS A CA 1
ATOM 681 C C . LYS A 1 87 ? -16.821 8.558 -10.150 1.00 43.25 87 LYS A C 1
ATOM 683 O O . LYS A 1 87 ? -17.594 9.210 -9.450 1.00 43.25 87 LYS A O 1
ATOM 688 N N . MET A 1 88 ? -16.237 7.436 -9.722 1.00 45.34 88 MET A N 1
ATOM 689 C CA . MET A 1 88 ? -16.4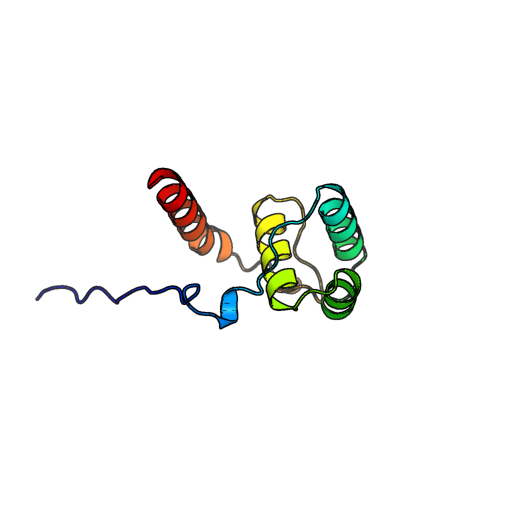21 6.892 -8.372 1.00 45.34 88 MET A CA 1
ATOM 690 C C . MET A 1 88 ? -15.525 7.603 -7.344 1.00 45.34 88 MET A C 1
ATOM 692 O O . MET A 1 88 ? -15.980 7.900 -6.244 1.00 45.34 88 MET A O 1
ATOM 696 N N . PHE A 1 89 ? -14.301 7.975 -7.729 1.00 51.66 89 PHE A N 1
ATOM 697 C CA . PHE A 1 89 ? -13.297 8.539 -6.824 1.00 51.66 89 PHE A CA 1
ATOM 698 C C . PHE A 1 89 ? -13.398 10.060 -6.651 1.00 51.66 89 PHE A C 1
ATOM 700 O O . PHE A 1 89 ? -13.082 10.559 -5.576 1.00 51.66 89 PHE A O 1
ATOM 707 N N . SER A 1 90 ? -13.976 10.792 -7.615 1.00 51.69 90 SER A N 1
ATOM 708 C CA . SER A 1 90 ? -14.356 12.204 -7.411 1.00 51.69 90 SER A CA 1
ATOM 709 C C . SER A 1 90 ? -15.323 12.382 -6.227 1.00 51.69 90 SER A C 1
ATOM 711 O O . SER A 1 90 ? -15.229 13.362 -5.494 1.00 51.69 90 SER A O 1
ATOM 713 N N . LYS A 1 91 ? -16.202 11.400 -5.970 1.00 51.31 91 LYS A N 1
ATOM 714 C CA . LYS A 1 91 ? -17.091 11.417 -4.795 1.00 51.31 91 LYS A CA 1
ATOM 715 C C . LYS A 1 91 ? -16.365 11.118 -3.482 1.00 51.31 91 LYS A C 1
ATOM 717 O O . LYS A 1 91 ? -16.777 11.646 -2.457 1.00 51.31 91 LYS A O 1
ATOM 722 N N . VAL A 1 92 ? -15.319 10.291 -3.506 1.00 56.44 92 VAL A N 1
ATOM 723 C CA . VAL A 1 92 ? -14.530 9.941 -2.310 1.00 56.44 92 VAL A CA 1
ATOM 724 C C . VAL A 1 92 ? -13.636 11.110 -1.888 1.00 56.44 92 VAL A C 1
ATOM 726 O O . VAL A 1 92 ? -13.586 11.424 -0.705 1.00 56.44 92 VAL A O 1
ATOM 729 N N . ILE A 1 93 ? -13.029 11.817 -2.849 1.00 57.25 93 ILE A N 1
ATOM 730 C CA . ILE A 1 93 ? -12.259 13.050 -2.601 1.00 57.25 93 ILE A CA 1
ATOM 731 C C . ILE A 1 93 ? -13.140 14.110 -1.928 1.00 57.25 93 ILE A C 1
ATOM 733 O O . ILE A 1 93 ? -12.768 14.649 -0.891 1.00 57.25 93 ILE A O 1
ATOM 737 N N . TYR A 1 94 ? -14.355 14.325 -2.443 1.00 55.72 94 TYR A N 1
ATOM 738 C CA . TYR A 1 94 ? -15.303 15.269 -1.844 1.00 55.72 94 TYR A CA 1
ATOM 739 C C . TYR A 1 94 ? -15.683 14.884 -0.404 1.00 55.72 94 TYR A C 1
ATOM 741 O O . TYR A 1 94 ? -15.846 15.741 0.456 1.00 55.72 94 TYR A O 1
ATOM 749 N N . LEU A 1 95 ? -15.810 13.585 -0.119 1.00 52.34 95 LEU A N 1
ATOM 750 C CA . LEU A 1 95 ? -16.104 13.081 1.225 1.00 52.34 95 LEU A CA 1
ATOM 751 C C . LEU A 1 95 ? -14.936 13.295 2.194 1.00 52.34 95 LEU A C 1
ATOM 753 O O . LEU A 1 95 ? -15.172 13.667 3.339 1.00 52.34 95 LEU A O 1
ATOM 757 N N . PHE A 1 96 ? -13.695 13.109 1.743 1.00 56.47 96 PHE A N 1
ATOM 758 C CA . PHE A 1 96 ? -12.516 13.350 2.572 1.00 56.47 96 PHE A CA 1
ATOM 759 C C . PHE A 1 96 ? -12.317 14.848 2.850 1.00 56.47 96 PHE A C 1
ATOM 761 O O . PHE A 1 96 ? -12.098 15.229 3.996 1.00 56.47 96 PHE A O 1
ATOM 768 N N . GLU A 1 97 ? -12.503 15.715 1.849 1.00 58.69 97 GLU A N 1
ATOM 769 C CA . GLU A 1 97 ? -12.466 17.174 2.032 1.00 58.69 97 GLU A CA 1
ATOM 770 C C . GLU A 1 97 ? -13.568 17.682 2.972 1.00 58.69 97 GLU A C 1
ATOM 772 O O . GLU A 1 97 ? -13.308 18.525 3.829 1.00 58.69 97 GLU A O 1
ATOM 777 N N . VAL A 1 98 ? -14.793 17.154 2.865 1.00 53.22 98 VAL A N 1
ATOM 778 C CA . VAL A 1 98 ? -15.895 17.506 3.777 1.00 53.22 98 VAL A CA 1
ATOM 779 C C . VAL A 1 98 ? -15.589 17.076 5.213 1.00 53.22 98 VAL A C 1
ATOM 781 O O . VAL A 1 98 ? -15.874 17.828 6.139 1.00 53.22 98 VAL A O 1
ATOM 784 N N . LEU A 1 99 ? -14.972 15.910 5.416 1.00 50.53 99 LEU A N 1
ATOM 785 C CA . LEU A 1 99 ? -14.583 15.442 6.750 1.00 50.53 99 LEU A CA 1
ATOM 786 C C . LEU A 1 99 ? -13.443 16.271 7.360 1.00 50.53 99 LEU A C 1
ATOM 788 O O . LEU A 1 99 ? -13.440 16.491 8.568 1.00 50.53 99 LEU A O 1
ATOM 792 N N . GLN A 1 100 ? -12.510 16.771 6.544 1.00 56.19 100 GLN A N 1
ATOM 793 C CA . GLN A 1 100 ? -11.445 17.675 7.001 1.00 56.19 100 GLN A CA 1
ATOM 794 C C . GLN A 1 100 ? -11.963 19.086 7.335 1.00 56.19 100 GLN A C 1
ATOM 796 O O . GLN A 1 100 ? -11.371 19.757 8.169 1.00 56.19 100 GLN A O 1
ATOM 801 N N . ARG A 1 101 ? -13.075 19.529 6.729 1.00 55.81 101 ARG A N 1
ATOM 802 C CA . ARG A 1 101 ? -13.709 20.841 6.984 1.00 55.81 101 ARG A CA 1
ATOM 803 C C . ARG A 1 101 ? -14.638 20.889 8.203 1.00 55.81 101 A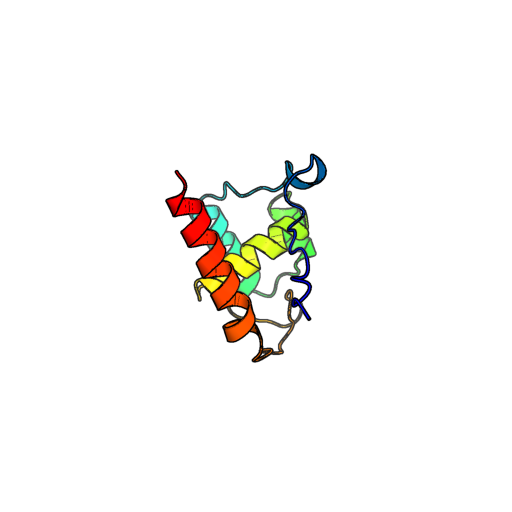RG A C 1
ATOM 805 O O . ARG A 1 101 ? -15.151 21.954 8.522 1.00 55.81 101 ARG A O 1
ATOM 812 N N . MET A 1 102 ? -14.910 19.746 8.830 1.00 50.28 102 MET A N 1
ATOM 813 C CA . MET A 1 102 ? -15.790 19.626 10.004 1.00 50.28 102 MET A CA 1
ATOM 814 C C . MET A 1 102 ? -15.008 19.602 11.333 1.00 50.28 102 MET A C 1
ATOM 816 O O . MET A 1 102 ? -15.602 19.361 12.383 1.00 50.28 102 MET A O 1
ATOM 820 N N . LYS A 1 103 ? -13.690 19.825 11.280 1.00 44.41 103 LYS A N 1
ATOM 821 C CA . LYS A 1 103 ? -12.830 20.171 12.419 1.00 44.41 103 LYS A CA 1
ATOM 822 C C . LYS A 1 103 ? -12.529 21.663 12.373 1.00 44.41 103 LYS A C 1
ATOM 824 O O . LYS A 1 103 ? -12.395 22.240 13.470 1.00 44.41 103 LYS A O 1
#

Sequence (103 aa):
MGRKVAKKYILFTGEAHENMKFDFTHKQIEIFISLWNAGVSIDRIAKRFLISHANVALIVMDLEMAGRIGPRVGGLLGKQKVVSLKKMFSKVIYLFEVLQRMK

Organism: Lysinibacillus sphaericus (NCBI:txid1421)